Protein AF-A0AAV9JEQ4-F1 (afdb_monomer)

Sequence (83 aa):
MDTAFFRSFCVDNSSLSQPVEVTPSTFDDSTPVVVVELTFLAAGEVLGVSKIKGGNRYATTYLSSMSIVFYPAEQKCRLWLTV

Solvent-accessible surface area (backbone atoms only — not comparable to full-atom values): 4768 Å² total; per-residue (Å²): 92,54,61,69,57,49,38,46,61,64,60,69,31,85,70,48,94,61,87,55,61,47,45,59,84,75,79,56,64,83,36,74,61,38,38,35,61,31,47,50,66,52,44,24,52,69,68,35,52,83,75,50,44,53,68,58,100,86,46,79,44,56,40,62,38,34,41,39,42,34,26,38,75,74,31,42,73,47,80,45,78,40,109

Radius of gyration: 13.58 Å; Cα contacts (8 Å, |Δi|>4): 145; chains: 1; bounding box: 38×24×33 Å

Nearest PDB structures (foldseek):
  1x3z-assembly1_A  TM=3.678E-01  e=3.880E+00  Saccharomyces cerevisiae
  1mju-assembly1_H  TM=2.805E-01  e=4.978E+00  Mus musculus
  5dsc-assembly3_E  TM=3.212E-01  e=5.298E+00  Oryctolagus cuniculus

Mean predicted aligned error: 4.0 Å

Structure (mmCIF, N/CA/C/O backbone):
data_AF-A0AAV9JEQ4-F1
#
_entry.id   AF-A0AAV9JEQ4-F1
#
loop_
_atom_site.group_PDB
_atom_site.id
_atom_site.type_symbol
_atom_site.label_atom_id
_atom_site.label_alt_id
_atom_site.label_comp_id
_atom_site.label_asym_id
_atom_site.label_entity_id
_atom_site.label_seq_id
_atom_site.pdbx_PDB_ins_code
_atom_site.Cartn_x
_atom_site.Cartn_y
_atom_site.Cartn_z
_atom_site.occupancy
_atom_site.B_iso_or_equiv
_atom_site.auth_seq_id
_atom_site.auth_comp_id
_atom_site.auth_asym_id
_atom_site.auth_atom_id
_atom_site.pdbx_PDB_model_num
ATOM 1 N N . MET A 1 1 ? 1.135 -0.043 13.984 1.00 84.19 1 MET A N 1
ATOM 2 C CA . MET A 1 1 ? 0.651 1.015 13.074 1.00 84.19 1 MET A CA 1
ATOM 3 C C . MET A 1 1 ? -0.764 1.318 13.504 1.00 84.19 1 MET A C 1
ATOM 5 O O . MET A 1 1 ? -1.554 0.386 13.539 1.00 84.19 1 MET A O 1
ATOM 9 N N . ASP A 1 2 ? -1.053 2.543 13.927 1.00 92.00 2 ASP A N 1
ATOM 10 C CA . ASP A 1 2 ? -2.424 2.940 14.263 1.00 92.00 2 ASP A CA 1
ATOM 11 C C . ASP A 1 2 ? -3.184 3.408 13.009 1.00 92.00 2 ASP A C 1
ATOM 13 O O . ASP A 1 2 ? -2.598 3.603 11.938 1.00 92.00 2 ASP A O 1
ATOM 17 N N . THR A 1 3 ? -4.503 3.547 13.136 1.00 93.06 3 THR A N 1
ATOM 18 C CA . THR A 1 3 ? -5.400 3.895 12.026 1.00 93.06 3 THR A CA 1
ATOM 19 C C . THR A 1 3 ? -5.149 5.305 11.498 1.00 93.06 3 THR A C 1
ATOM 21 O O . THR A 1 3 ? -5.230 5.529 10.290 1.00 93.06 3 THR A O 1
ATOM 24 N N . ALA A 1 4 ? -4.786 6.251 12.370 1.00 92.88 4 ALA A N 1
ATOM 25 C CA . ALA A 1 4 ? -4.482 7.625 11.979 1.00 92.88 4 ALA A CA 1
ATOM 26 C C . ALA A 1 4 ? -3.226 7.693 11.099 1.00 92.88 4 ALA A C 1
ATOM 28 O O . ALA A 1 4 ? -3.234 8.340 10.051 1.00 92.88 4 ALA A O 1
ATOM 29 N N . PHE A 1 5 ? -2.172 6.976 11.489 1.00 92.75 5 PHE A N 1
ATOM 30 C CA . PHE A 1 5 ? -0.956 6.843 10.704 1.00 92.75 5 PHE A CA 1
ATOM 31 C C . PHE A 1 5 ? -1.216 6.095 9.401 1.00 92.75 5 PHE A C 1
ATOM 33 O O . PHE A 1 5 ? -0.745 6.522 8.355 1.00 92.75 5 PHE A O 1
ATOM 40 N N . PHE A 1 6 ? -1.971 4.992 9.426 1.00 93.69 6 PHE A N 1
ATOM 41 C CA . PHE A 1 6 ? -2.300 4.263 8.199 1.00 93.69 6 PHE A CA 1
ATOM 42 C C . PHE A 1 6 ? -3.013 5.168 7.188 1.00 93.69 6 PHE A C 1
ATOM 44 O O . PHE A 1 6 ? -2.668 5.183 6.006 1.00 93.69 6 PHE A O 1
ATOM 51 N N . ARG A 1 7 ? -3.971 5.968 7.665 1.00 92.56 7 ARG A N 1
ATOM 52 C CA . ARG A 1 7 ? -4.721 6.895 6.826 1.00 92.56 7 ARG A CA 1
ATOM 53 C C . ARG A 1 7 ? -3.826 7.982 6.235 1.00 92.56 7 ARG A C 1
ATOM 55 O O . ARG A 1 7 ? -3.868 8.185 5.027 1.00 92.56 7 ARG A O 1
ATOM 62 N N . SER A 1 8 ? -2.979 8.625 7.039 1.00 92.12 8 SER A N 1
ATOM 63 C CA . SER A 1 8 ? -2.054 9.649 6.535 1.00 92.12 8 SER A CA 1
ATOM 64 C C . SER A 1 8 ? -0.982 9.080 5.602 1.00 92.12 8 SER A C 1
ATOM 66 O O . SER A 1 8 ? -0.536 9.766 4.686 1.00 92.12 8 SER A O 1
ATOM 68 N N . PHE A 1 9 ? -0.587 7.822 5.805 1.00 91.06 9 PHE A N 1
ATOM 69 C CA . PHE A 1 9 ? 0.445 7.156 5.020 1.00 91.06 9 PHE A CA 1
ATOM 70 C C . PHE A 1 9 ? -0.058 6.641 3.662 1.00 91.06 9 PHE A C 1
ATOM 72 O O . PHE A 1 9 ? 0.646 6.789 2.663 1.00 91.06 9 PHE A O 1
ATOM 79 N N . CYS A 1 10 ? -1.257 6.049 3.612 1.00 90.00 10 CYS A N 1
ATOM 80 C CA . CYS A 1 10 ? -1.784 5.379 2.415 1.00 90.00 10 CYS A CA 1
ATOM 81 C C . CYS A 1 10 ? -2.892 6.148 1.683 1.00 90.00 10 CYS A C 1
ATOM 83 O O . CYS A 1 10 ? -3.035 5.970 0.478 1.00 90.00 10 CYS A O 1
ATOM 85 N N . VAL A 1 11 ? -3.711 6.934 2.392 1.00 88.38 11 VAL A N 1
ATOM 86 C CA . VAL A 1 11 ? -4.959 7.505 1.849 1.00 88.38 11 VAL A CA 1
ATOM 87 C C . VAL A 1 11 ? -4.832 9.014 1.664 1.00 88.38 11 VAL A C 1
ATOM 89 O O . VAL A 1 11 ? -4.953 9.516 0.553 1.00 88.38 11 VAL A O 1
ATOM 92 N N . ASP A 1 12 ? -4.508 9.731 2.739 1.00 89.75 12 ASP A N 1
ATOM 93 C CA . ASP A 1 12 ? -4.407 11.194 2.771 1.00 89.75 12 ASP A CA 1
ATOM 94 C C . ASP A 1 12 ? -2.958 11.671 2.519 1.00 89.75 12 ASP A C 1
ATOM 96 O O . ASP A 1 12 ? -2.528 12.719 3.006 1.00 89.75 12 ASP A O 1
ATOM 100 N N . ASN A 1 13 ? -2.173 10.876 1.787 1.00 89.06 13 ASN A N 1
ATOM 101 C CA . ASN A 1 13 ? -0.759 11.144 1.546 1.00 89.06 13 ASN A CA 1
ATOM 102 C C . ASN A 1 13 ? -0.584 12.159 0.409 1.00 89.06 13 ASN A C 1
ATOM 104 O O . ASN A 1 13 ? -0.846 11.864 -0.754 1.00 89.06 13 ASN A O 1
ATOM 108 N N . SER A 1 14 ? -0.072 13.346 0.736 1.00 86.88 14 SER A N 1
ATOM 109 C CA . SER A 1 14 ? 0.153 14.440 -0.219 1.00 86.88 14 SER A CA 1
ATOM 110 C C . SER A 1 14 ? 1.236 14.166 -1.267 1.00 86.88 14 SER A C 1
ATOM 112 O O . SER A 1 14 ? 1.359 14.929 -2.222 1.00 86.88 14 SER A O 1
ATOM 114 N N . SER A 1 15 ? 2.026 13.104 -1.095 1.00 86.38 15 SER A N 1
ATOM 115 C CA . SER A 1 15 ? 3.031 12.680 -2.077 1.00 86.38 15 SER A CA 1
ATOM 116 C C . SER A 1 15 ? 2.432 11.847 -3.212 1.00 86.38 15 SER A C 1
ATOM 118 O O . SER A 1 15 ? 3.108 11.638 -4.217 1.00 86.38 15 SER A O 1
ATOM 120 N N . LEU A 1 16 ? 1.192 11.369 -3.058 1.00 87.81 16 LEU A N 1
ATOM 121 C CA . LEU A 1 16 ? 0.493 10.617 -4.092 1.00 87.81 16 LEU A CA 1
ATOM 122 C C . LEU A 1 16 ? 0.015 11.558 -5.198 1.00 87.81 16 LEU A C 1
ATOM 124 O O . LEU A 1 16 ? -0.685 12.538 -4.942 1.00 87.81 16 LEU A O 1
ATOM 128 N N . SER A 1 17 ? 0.344 11.233 -6.445 1.00 88.81 17 SER A N 1
ATOM 129 C CA . SER A 1 17 ? -0.150 11.986 -7.603 1.00 88.81 17 SER A CA 1
ATOM 130 C C . SER A 1 17 ? -1.600 11.645 -7.960 1.00 88.81 17 SER A C 1
ATOM 132 O O . SER A 1 17 ? -2.274 12.427 -8.635 1.00 88.81 17 SER A O 1
ATOM 134 N N . GLN A 1 18 ? -2.088 10.488 -7.505 1.00 88.25 18 GLN A N 1
ATOM 135 C CA . GLN A 1 18 ? -3.452 10.010 -7.711 1.00 88.25 18 GLN A CA 1
ATOM 136 C C . GLN A 1 18 ? -4.016 9.403 -6.422 1.00 88.25 18 GLN A C 1
ATOM 138 O O . GLN A 1 18 ? -3.269 8.778 -5.667 1.00 88.25 18 GLN A O 1
ATOM 143 N N . PRO A 1 19 ? -5.328 9.549 -6.168 1.00 86.94 19 PRO A N 1
ATOM 144 C CA . PRO A 1 19 ? -5.965 8.887 -5.040 1.00 86.94 19 PRO A CA 1
ATOM 145 C C . PRO A 1 19 ? -5.869 7.368 -5.198 1.00 86.94 19 PRO A C 1
ATOM 147 O O . PRO A 1 19 ? -6.027 6.833 -6.297 1.00 86.94 19 PRO A O 1
ATOM 150 N N . VAL A 1 20 ? -5.630 6.680 -4.086 1.00 90.19 20 VAL A N 1
ATOM 151 C CA . VAL A 1 20 ? -5.537 5.221 -4.048 1.00 90.19 20 VAL A CA 1
ATOM 152 C C . VAL A 1 20 ? -6.861 4.639 -3.571 1.00 90.19 20 VAL A C 1
ATOM 154 O O . VAL A 1 20 ? -7.515 5.187 -2.681 1.00 90.19 20 VAL A O 1
ATOM 157 N N . GLU A 1 21 ? -7.262 3.519 -4.162 1.00 89.19 21 GLU A N 1
ATOM 158 C CA . GLU A 1 21 ? -8.467 2.808 -3.759 1.00 89.19 21 GLU A CA 1
ATOM 159 C C . GLU A 1 21 ? -8.235 2.063 -2.436 1.00 89.19 21 GLU A C 1
ATOM 161 O O . GLU A 1 21 ? -7.347 1.214 -2.319 1.00 89.19 21 GLU A O 1
ATOM 166 N N . VAL A 1 22 ? -9.045 2.397 -1.428 1.00 94.25 22 VAL A N 1
ATOM 167 C CA . VAL A 1 22 ? -9.057 1.731 -0.122 1.00 94.25 22 VAL A CA 1
ATOM 168 C C . VAL A 1 22 ? -10.381 1.005 0.074 1.00 94.25 22 VAL A C 1
ATOM 170 O O . VAL A 1 22 ? -11.453 1.551 -0.188 1.00 94.25 22 VAL A O 1
ATOM 173 N N . THR A 1 23 ? -10.304 -0.239 0.536 1.00 95.81 23 THR A N 1
ATOM 174 C CA . THR A 1 23 ? -11.462 -1.094 0.797 1.00 95.81 23 THR A CA 1
ATOM 175 C C . THR A 1 23 ? -11.434 -1.575 2.250 1.00 95.81 23 THR A C 1
ATOM 177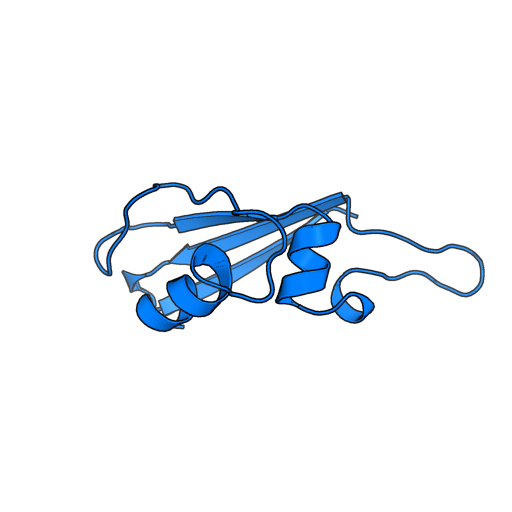 O O . THR A 1 23 ? -10.493 -2.270 2.631 1.00 95.81 23 THR A O 1
ATOM 180 N N . PRO A 1 24 ? -12.455 -1.270 3.070 1.00 94.88 24 PRO A N 1
ATOM 181 C CA . PRO A 1 24 ? -13.609 -0.419 2.762 1.00 94.88 24 PRO A CA 1
ATOM 182 C C . PRO A 1 24 ? -13.229 1.072 2.666 1.00 94.88 24 PRO A C 1
ATOM 184 O O . PRO A 1 24 ? -12.230 1.504 3.236 1.00 94.88 24 PRO A O 1
ATOM 187 N N . SER A 1 25 ? -14.053 1.867 1.974 1.00 91.44 25 SER A N 1
ATOM 188 C CA . SER A 1 25 ? -13.821 3.309 1.761 1.00 91.44 25 SER A CA 1
ATOM 189 C C . SER A 1 25 ? -13.868 4.137 3.049 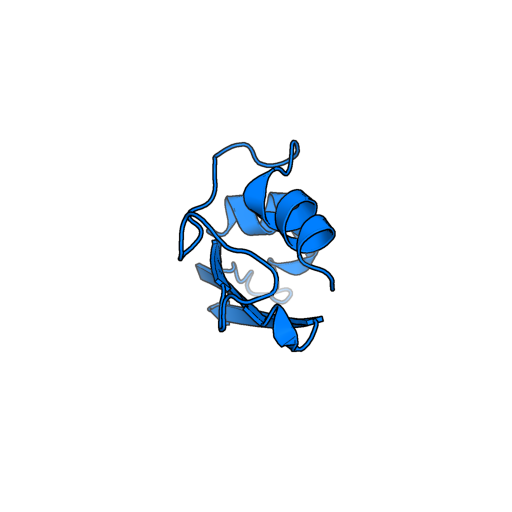1.00 91.44 25 SER A C 1
ATOM 191 O O . SER A 1 25 ? -13.221 5.177 3.159 1.00 91.44 25 SER A O 1
ATOM 193 N N . THR A 1 26 ? -14.622 3.666 4.039 1.00 91.31 26 THR A N 1
ATOM 194 C CA . THR A 1 26 ? -14.669 4.212 5.395 1.00 91.31 26 THR A CA 1
ATOM 195 C C . THR A 1 26 ? -14.299 3.116 6.377 1.00 91.31 26 THR A C 1
ATOM 197 O O . THR A 1 26 ? -14.902 2.042 6.347 1.00 91.31 26 THR A O 1
ATOM 200 N N . PHE A 1 27 ? -13.341 3.395 7.252 1.00 94.19 27 PHE A N 1
ATOM 201 C CA . PHE A 1 27 ? -12.866 2.465 8.267 1.00 94.19 27 PHE A CA 1
ATOM 202 C C . PHE A 1 27 ? -12.481 3.204 9.549 1.00 94.19 27 PHE A C 1
ATOM 204 O O . PHE A 1 27 ? -12.198 4.404 9.543 1.00 94.19 27 PHE A O 1
ATOM 211 N N . ASP A 1 28 ? -12.465 2.457 10.641 1.00 93.19 28 ASP A N 1
ATOM 212 C CA . ASP A 1 28 ? -12.106 2.884 11.988 1.00 93.19 28 ASP A CA 1
ATOM 213 C C . ASP A 1 28 ? -11.335 1.767 12.717 1.00 93.19 28 ASP A C 1
ATOM 215 O O . ASP A 1 28 ? -11.033 0.719 12.140 1.00 93.19 28 ASP A O 1
ATOM 219 N N . ASP A 1 29 ? -11.035 1.970 14.002 1.00 92.75 29 ASP A N 1
ATOM 220 C CA . ASP A 1 29 ? -10.317 0.990 14.828 1.00 92.75 29 ASP A CA 1
ATOM 221 C C . ASP A 1 29 ? -11.092 -0.325 15.049 1.00 92.75 29 ASP A C 1
ATOM 223 O O . ASP A 1 29 ? -10.504 -1.328 15.454 1.00 92.75 29 ASP A O 1
ATOM 227 N N . SER A 1 30 ? -12.403 -0.340 14.779 1.00 93.88 30 SER A N 1
ATOM 228 C CA . SER A 1 30 ? -13.258 -1.529 14.886 1.00 93.88 30 SER A CA 1
ATOM 229 C C . SER A 1 30 ? -13.341 -2.329 13.585 1.00 93.88 30 SER A C 1
ATOM 231 O O . SER A 1 30 ? -13.816 -3.468 13.576 1.00 93.88 30 SER A O 1
ATOM 233 N N . THR A 1 31 ? -12.860 -1.755 12.480 1.00 96.00 31 THR A N 1
ATOM 234 C CA . THR A 1 31 ? -12.878 -2.398 11.170 1.00 96.00 31 THR A CA 1
ATOM 235 C C . THR A 1 31 ? -11.935 -3.607 11.184 1.00 96.00 31 THR A C 1
ATOM 237 O O . THR A 1 31 ? -10.779 -3.475 11.586 1.00 96.00 31 THR A O 1
ATOM 240 N N . PRO A 1 32 ? -12.383 -4.801 10.753 1.00 94.62 32 PRO A N 1
ATOM 241 C CA . PRO A 1 32 ? -11.582 -6.015 10.902 1.00 94.62 32 PRO A CA 1
ATOM 242 C C . PRO A 1 32 ? -10.340 -6.011 10.006 1.00 94.62 32 PRO A C 1
ATOM 244 O O . PRO A 1 32 ? -9.262 -6.419 10.436 1.00 94.62 32 PRO A O 1
ATOM 247 N N . VAL A 1 33 ? -10.496 -5.559 8.759 1.00 96.50 33 VAL A N 1
ATOM 248 C CA . VAL A 1 33 ? -9.435 -5.509 7.751 1.00 96.50 33 VAL A CA 1
ATOM 249 C C . VAL A 1 33 ? -9.667 -4.315 6.834 1.00 96.50 33 VAL A C 1
ATOM 251 O O . VAL A 1 33 ? -10.797 -4.055 6.423 1.00 96.50 33 VAL A O 1
ATOM 254 N N . VAL A 1 34 ? -8.582 -3.630 6.489 1.00 96.69 34 VAL A N 1
ATOM 255 C CA . VAL A 1 34 ? -8.532 -2.569 5.485 1.00 96.69 34 VAL A CA 1
ATOM 256 C C . VAL A 1 34 ? -7.469 -2.932 4.459 1.00 96.69 34 VAL A C 1
ATOM 258 O O . VAL A 1 34 ? -6.351 -3.296 4.821 1.00 96.69 34 VAL A O 1
ATOM 261 N N . VAL A 1 35 ? -7.811 -2.852 3.180 1.00 96.00 35 VAL A N 1
ATOM 262 C CA . VAL A 1 35 ? -6.923 -3.189 2.067 1.00 96.00 35 VAL A CA 1
ATOM 263 C C . VAL A 1 35 ? -6.734 -1.972 1.178 1.00 96.00 35 VAL A C 1
ATOM 265 O O . VAL A 1 35 ? -7.695 -1.277 0.857 1.00 96.00 35 VAL A O 1
ATOM 268 N N . VAL A 1 36 ? -5.490 -1.728 0.782 1.00 95.31 36 VAL A N 1
ATOM 269 C CA . VAL A 1 36 ? -5.109 -0.702 -0.189 1.00 95.31 36 VAL A CA 1
ATOM 270 C C . VAL A 1 36 ? -4.339 -1.382 -1.310 1.00 95.31 36 VAL A C 1
ATOM 272 O O . VAL A 1 36 ? -3.354 -2.072 -1.047 1.00 95.31 36 VAL A O 1
ATOM 275 N N . GLU A 1 37 ? -4.773 -1.166 -2.546 1.00 93.19 37 GLU A N 1
ATOM 276 C CA . GLU A 1 37 ? -4.107 -1.687 -3.740 1.00 93.19 37 GLU A CA 1
ATOM 277 C C . GLU A 1 37 ? -3.319 -0.566 -4.422 1.00 93.19 37 GLU A C 1
ATOM 279 O O . GLU A 1 37 ? -3.865 0.469 -4.798 1.00 93.19 37 GLU A O 1
ATOM 284 N N . LEU A 1 38 ? -2.015 -0.770 -4.588 1.00 92.12 38 LEU A N 1
ATOM 285 C CA . LEU A 1 38 ? -1.092 0.194 -5.170 1.00 92.12 38 LEU A CA 1
ATOM 286 C C . LEU A 1 38 ? -0.561 -0.313 -6.511 1.00 92.12 38 LEU A C 1
ATOM 288 O O . LEU A 1 38 ? -0.054 -1.433 -6.637 1.00 92.12 38 LEU A O 1
ATOM 292 N N . THR A 1 39 ? -0.610 0.567 -7.509 1.00 90.50 39 THR A N 1
ATOM 293 C CA . THR A 1 39 ? 0.129 0.400 -8.766 1.00 90.50 39 THR A CA 1
ATOM 294 C C . THR A 1 39 ? 1.624 0.631 -8.536 1.00 90.50 39 THR A C 1
ATOM 296 O O . THR A 1 39 ? 2.021 1.197 -7.517 1.00 90.50 39 THR A O 1
ATOM 299 N N . PHE A 1 40 ? 2.470 0.26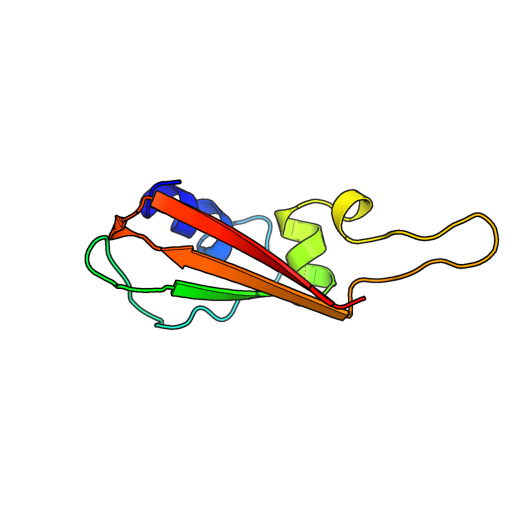2 -9.506 1.00 89.12 40 PHE A N 1
ATOM 300 C CA . PHE A 1 40 ? 3.905 0.582 -9.475 1.00 89.12 40 PHE A CA 1
ATOM 301 C C . PHE A 1 40 ? 4.175 2.055 -9.133 1.00 89.12 40 PHE A C 1
ATOM 303 O O . PHE A 1 40 ? 5.023 2.356 -8.297 1.00 89.12 40 PHE A O 1
ATOM 310 N N . LEU A 1 41 ? 3.447 2.975 -9.769 1.00 90.19 41 LEU A N 1
ATOM 311 C CA . LEU A 1 41 ? 3.670 4.406 -9.598 1.00 90.19 41 LEU A CA 1
ATOM 312 C C . LEU A 1 41 ? 3.319 4.855 -8.174 1.00 90.19 41 LEU A C 1
ATOM 314 O O . LEU A 1 41 ? 4.183 5.391 -7.485 1.00 90.19 41 LEU A O 1
ATOM 318 N N . ALA A 1 42 ? 2.113 4.532 -7.699 1.00 90.75 42 ALA A N 1
ATOM 319 C CA . ALA A 1 42 ? 1.669 4.890 -6.351 1.00 90.75 42 ALA A CA 1
ATOM 320 C C . ALA A 1 42 ? 2.542 4.233 -5.264 1.00 90.75 42 ALA A C 1
ATOM 322 O O . ALA A 1 42 ? 2.940 4.874 -4.295 1.00 90.75 42 ALA A O 1
ATOM 323 N N . ALA A 1 43 ? 2.930 2.969 -5.449 1.00 90.25 43 ALA A N 1
ATOM 324 C CA . ALA A 1 43 ? 3.840 2.278 -4.539 1.00 90.25 43 ALA A CA 1
ATOM 325 C C . ALA A 1 43 ? 5.228 2.944 -4.481 1.00 90.25 43 ALA A C 1
ATOM 327 O O . ALA A 1 43 ? 5.855 2.997 -3.420 1.00 90.25 43 ALA A O 1
ATOM 328 N N . GLY A 1 44 ? 5.705 3.476 -5.609 1.00 89.94 44 GLY A N 1
ATOM 329 C CA . GLY A 1 44 ? 6.963 4.211 -5.699 1.00 89.94 44 GLY A CA 1
ATOM 330 C C . GLY A 1 44 ? 6.902 5.579 -5.027 1.00 89.94 44 GLY A C 1
ATOM 331 O O . GLY A 1 44 ? 7.900 5.999 -4.446 1.00 89.94 44 GLY A O 1
ATOM 332 N N . GLU A 1 45 ? 5.747 6.239 -5.067 1.00 90.81 45 GLU A N 1
ATOM 333 C CA . GLU A 1 45 ? 5.486 7.506 -4.374 1.00 90.81 45 GLU A CA 1
ATOM 334 C C . GLU A 1 45 ? 5.401 7.316 -2.852 1.00 90.81 45 GLU A C 1
ATOM 336 O O . GLU A 1 45 ? 5.951 8.119 -2.102 1.00 90.81 45 GLU A O 1
ATOM 341 N N . VAL A 1 46 ? 4.790 6.219 -2.387 1.00 88.44 46 VAL A N 1
ATOM 342 C CA . VAL A 1 46 ? 4.624 5.923 -0.951 1.00 88.44 46 VAL A CA 1
ATOM 343 C C . VAL A 1 46 ? 5.909 5.392 -0.307 1.00 88.44 46 VAL A C 1
ATOM 345 O O . VAL A 1 46 ? 6.285 5.832 0.778 1.00 88.44 46 VAL A O 1
ATOM 348 N N . LEU A 1 47 ? 6.588 4.428 -0.940 1.00 86.88 47 LEU A N 1
ATOM 349 C CA . LEU A 1 47 ? 7.734 3.716 -0.341 1.00 86.88 47 LEU A CA 1
ATOM 350 C C . LEU A 1 47 ? 9.096 4.115 -0.920 1.00 86.88 47 LEU A C 1
ATOM 352 O O . LEU A 1 47 ? 10.135 3.741 -0.369 1.00 86.88 47 LEU A O 1
ATOM 356 N N . GLY A 1 48 ? 9.107 4.849 -2.030 1.00 85.94 48 GLY A N 1
ATOM 357 C CA . GLY A 1 48 ? 10.300 5.128 -2.818 1.00 85.94 48 GLY A CA 1
ATOM 358 C C . GLY A 1 48 ? 10.577 4.045 -3.866 1.00 85.94 48 GLY A C 1
ATOM 359 O O . GLY A 1 48 ? 10.580 2.845 -3.585 1.00 85.94 48 GLY A O 1
ATOM 360 N N . VAL A 1 49 ? 10.910 4.472 -5.089 1.00 81.00 49 VAL A N 1
ATOM 361 C CA . VAL A 1 49 ? 11.144 3.580 -6.245 1.00 81.00 49 VAL A CA 1
ATOM 362 C C . VAL A 1 49 ? 12.227 2.525 -5.981 1.00 81.00 49 VAL A C 1
ATOM 364 O O . VAL A 1 49 ? 12.122 1.400 -6.461 1.00 81.00 49 VAL A O 1
ATOM 367 N N . SER A 1 50 ? 13.246 2.834 -5.174 1.00 81.75 50 SER A N 1
ATOM 368 C CA . SER A 1 50 ? 14.310 1.878 -4.822 1.00 81.75 50 SER A CA 1
ATOM 369 C C . SER A 1 50 ? 13.836 0.701 -3.959 1.00 81.75 50 SER A C 1
ATOM 371 O O . SER A 1 50 ? 14.582 -0.261 -3.793 1.00 81.75 50 SER A O 1
ATOM 373 N N . LYS A 1 51 ? 12.619 0.766 -3.401 1.00 79.88 51 LYS A N 1
ATOM 374 C CA . LYS A 1 51 ? 12.005 -0.298 -2.592 1.00 79.88 51 LYS A CA 1
ATOM 375 C C . LYS A 1 51 ? 11.045 -1.186 -3.380 1.00 79.88 51 LYS A C 1
ATOM 377 O O . LYS A 1 51 ? 10.721 -2.271 -2.915 1.00 79.88 51 LYS A O 1
ATOM 382 N N . ILE A 1 52 ? 10.630 -0.741 -4.564 1.00 80.75 52 ILE A N 1
ATOM 383 C CA . ILE A 1 52 ? 9.648 -1.427 -5.421 1.00 80.75 52 ILE A CA 1
ATOM 384 C C . ILE A 1 52 ? 10.207 -1.797 -6.803 1.00 80.75 52 ILE A C 1
ATOM 386 O O . ILE A 1 52 ? 9.505 -2.326 -7.663 1.00 80.75 52 ILE A O 1
ATOM 390 N N . LYS A 1 53 ? 11.484 -1.491 -7.031 1.00 82.06 53 LYS A N 1
ATOM 391 C CA . LYS A 1 53 ? 12.241 -1.847 -8.225 1.00 82.06 53 LYS A CA 1
ATOM 392 C C . LYS A 1 53 ? 13.420 -2.711 -7.802 1.00 82.06 53 LYS A C 1
ATOM 394 O O . LYS A 1 53 ? 14.175 -2.335 -6.908 1.00 82.06 53 LYS A O 1
ATOM 399 N N . GLY A 1 54 ? 13.582 -3.846 -8.467 1.00 82.19 54 GLY A N 1
ATOM 400 C CA . GLY A 1 54 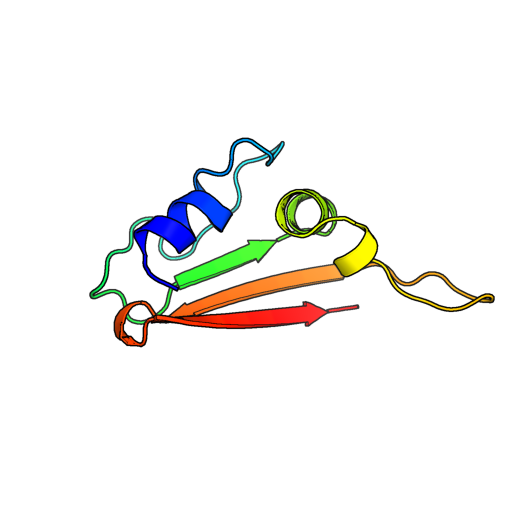? 14.659 -4.795 -8.211 1.00 82.19 54 GLY A CA 1
ATOM 401 C C . GLY A 1 54 ? 15.331 -5.256 -9.498 1.00 82.19 54 GLY A C 1
ATOM 402 O O . GLY A 1 54 ? 15.182 -4.648 -10.561 1.00 82.19 54 GLY A O 1
ATOM 403 N N . GLY A 1 55 ? 16.084 -6.347 -9.395 1.00 81.81 55 GLY A N 1
ATOM 404 C CA . GLY A 1 55 ? 16.770 -6.966 -10.523 1.00 81.81 55 GLY A CA 1
ATOM 405 C C . GLY A 1 55 ? 18.268 -7.126 -10.289 1.00 81.81 55 GLY A C 1
ATOM 406 O O . GLY A 1 55 ? 18.775 -6.971 -9.180 1.00 81.81 55 GLY A O 1
ATOM 407 N N . ASN A 1 56 ? 18.983 -7.467 -11.351 1.00 83.88 56 ASN A N 1
ATOM 408 C CA . ASN A 1 56 ? 20.428 -7.659 -11.353 1.00 83.88 56 ASN A CA 1
ATOM 409 C C . ASN A 1 56 ? 21.050 -6.951 -12.568 1.00 83.88 56 ASN A C 1
ATOM 411 O O . ASN A 1 56 ? 20.365 -6.250 -13.311 1.00 83.88 56 ASN A O 1
ATOM 415 N N . ARG A 1 57 ? 22.356 -7.143 -12.808 1.00 88.12 57 ARG A N 1
ATOM 416 C CA . ARG A 1 57 ? 23.040 -6.495 -13.946 1.00 88.12 57 ARG A CA 1
ATOM 417 C C . ARG A 1 57 ? 22.477 -6.868 -15.326 1.00 88.12 57 ARG A C 1
ATOM 419 O O . ARG A 1 57 ? 22.838 -6.228 -16.304 1.00 88.12 57 ARG A O 1
ATOM 426 N N . TYR A 1 58 ? 21.682 -7.932 -15.410 1.00 88.81 58 TYR A N 1
ATOM 427 C CA . TYR A 1 58 ? 21.165 -8.498 -16.653 1.00 88.81 58 TYR A CA 1
ATOM 428 C C . TYR A 1 58 ? 19.691 -8.174 -16.896 1.00 88.81 58 TYR A C 1
ATOM 430 O O . TYR A 1 58 ? 19.266 -8.151 -18.046 1.00 88.81 58 TYR A O 1
ATOM 438 N N . ALA A 1 59 ? 18.910 -7.938 -15.840 1.00 84.75 59 ALA A N 1
ATOM 439 C CA . ALA A 1 59 ? 17.485 -7.664 -15.950 1.00 84.75 59 ALA A CA 1
ATOM 440 C C . ALA A 1 59 ? 17.010 -6.756 -14.817 1.00 84.75 59 ALA A C 1
ATOM 442 O O . ALA A 1 59 ? 17.395 -6.929 -13.662 1.00 84.75 59 ALA A O 1
ATOM 443 N N . THR A 1 60 ? 16.139 -5.810 -15.160 1.00 85.94 60 THR A N 1
ATOM 444 C CA . THR A 1 60 ? 15.402 -4.997 -14.191 1.00 85.94 60 THR A CA 1
ATOM 445 C C . THR A 1 60 ? 14.018 -5.596 -14.006 1.00 85.94 60 THR A C 1
ATOM 447 O O . THR A 1 60 ? 13.347 -5.870 -15.000 1.00 85.94 60 THR A O 1
ATOM 450 N N . THR A 1 61 ? 13.583 -5.747 -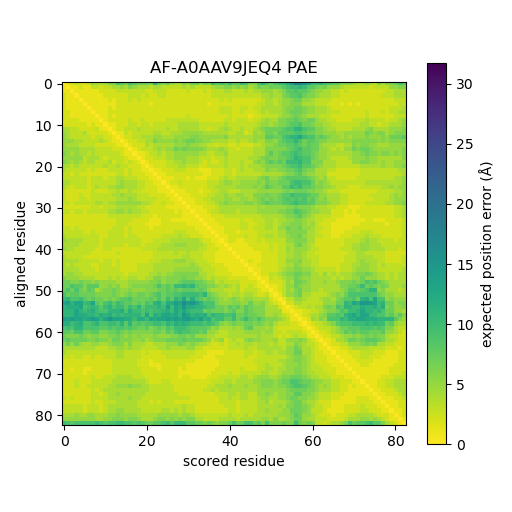12.759 1.00 85.00 61 THR A N 1
ATOM 451 C CA . THR A 1 61 ? 12.234 -6.218 -12.442 1.00 85.00 61 THR A CA 1
ATOM 452 C C . THR A 1 61 ? 11.445 -5.110 -11.766 1.00 85.00 61 THR A C 1
ATOM 454 O O . THR A 1 61 ? 11.949 -4.418 -10.874 1.00 85.00 61 THR A O 1
ATOM 457 N N . TYR A 1 62 ? 10.215 -4.927 -12.226 1.00 84.25 62 TYR A N 1
ATOM 458 C CA . TYR A 1 62 ? 9.310 -3.887 -11.763 1.00 84.25 62 TYR A CA 1
ATOM 459 C C . TYR A 1 62 ? 8.168 -4.544 -11.003 1.00 84.25 62 TYR A C 1
ATOM 461 O O . TYR A 1 62 ? 7.679 -5.587 -11.419 1.00 84.25 62 TYR A O 1
ATOM 469 N N . LEU A 1 63 ? 7.747 -3.927 -9.902 1.00 86.38 63 LEU A N 1
ATOM 470 C CA . LEU A 1 63 ? 6.519 -4.310 -9.220 1.00 86.38 63 LEU A CA 1
ATOM 471 C C . LEU A 1 63 ? 5.339 -4.261 -10.206 1.00 86.38 63 LEU A C 1
ATOM 473 O O . LEU A 1 63 ? 5.128 -3.241 -10.861 1.00 86.38 63 LEU A O 1
ATOM 477 N N . SER A 1 64 ? 4.569 -5.344 -10.275 1.00 87.69 64 SER A N 1
ATOM 478 C CA . SER A 1 64 ? 3.306 -5.399 -11.010 1.00 87.69 64 SER A CA 1
ATOM 479 C C . SER A 1 64 ? 2.184 -4.777 -10.174 1.00 87.69 64 SER A C 1
ATOM 481 O O . SER A 1 64 ? 1.540 -3.819 -10.604 1.00 87.69 64 SER A O 1
ATOM 483 N N . SER A 1 65 ? 1.991 -5.265 -8.945 1.00 88.56 65 SER A N 1
ATOM 484 C CA . SER A 1 65 ? 1.038 -4.711 -7.976 1.00 88.56 65 SER A CA 1
ATOM 485 C C . SER A 1 65 ? 1.510 -4.896 -6.534 1.00 88.56 65 SER A C 1
ATOM 487 O O . SER A 1 65 ? 2.300 -5.796 -6.230 1.00 88.56 65 SER A O 1
ATOM 489 N N . MET A 1 66 ? 1.009 -4.049 -5.635 1.00 92.62 66 MET A N 1
ATOM 490 C CA . MET A 1 66 ? 1.222 -4.165 -4.195 1.00 92.62 66 MET A CA 1
ATOM 491 C C . MET A 1 66 ? -0.094 -4.042 -3.441 1.00 92.62 66 MET A C 1
ATOM 493 O O . MET A 1 66 ? -0.824 -3.080 -3.641 1.00 92.62 66 MET A O 1
ATOM 497 N N . SER A 1 67 ? -0.323 -4.950 -2.499 1.00 94.44 67 SER A N 1
ATOM 498 C CA . SER A 1 67 ? -1.487 -4.918 -1.615 1.00 94.44 67 SER A CA 1
ATOM 499 C C . SER A 1 67 ? -1.025 -4.681 -0.181 1.00 94.44 67 SER A C 1
ATOM 501 O O . SER A 1 67 ? -0.237 -5.458 0.370 1.00 94.44 67 SER A O 1
ATOM 503 N N . ILE A 1 68 ? -1.510 -3.609 0.438 1.00 94.69 68 ILE A N 1
ATOM 504 C CA . ILE A 1 68 ? -1.280 -3.305 1.849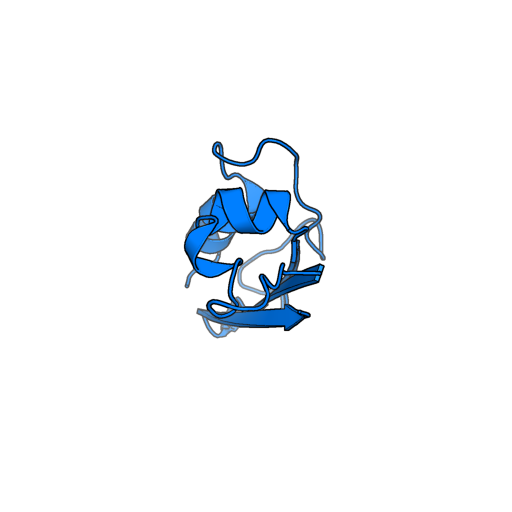 1.00 94.69 68 ILE A CA 1
ATOM 505 C C . ILE A 1 68 ? -2.516 -3.735 2.631 1.00 94.69 68 ILE A C 1
ATOM 507 O O . ILE A 1 68 ? -3.598 -3.189 2.443 1.00 94.69 68 ILE A O 1
ATOM 511 N N . VAL A 1 69 ? -2.346 -4.707 3.524 1.00 96.06 69 VAL A N 1
ATOM 512 C CA . VAL A 1 69 ? -3.410 -5.251 4.370 1.00 9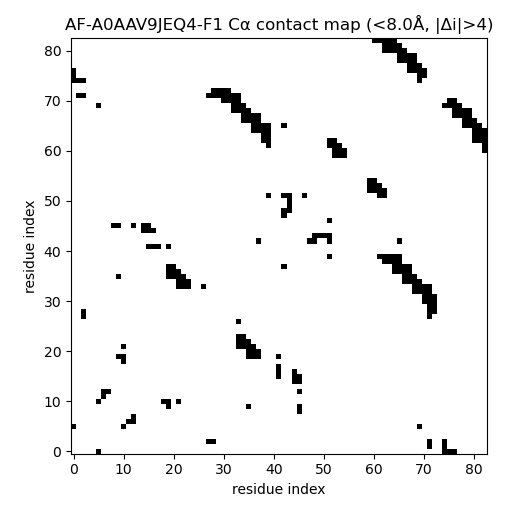6.06 69 VAL A CA 1
ATOM 513 C C . VAL A 1 69 ? -3.187 -4.793 5.803 1.00 96.06 69 VAL A C 1
ATOM 515 O O . VAL A 1 69 ? -2.239 -5.220 6.469 1.00 96.06 69 VAL A O 1
ATOM 518 N N . PHE A 1 70 ? -4.073 -3.932 6.277 1.00 97.12 70 PHE A N 1
ATOM 519 C CA . PHE A 1 70 ? -4.078 -3.385 7.621 1.00 97.12 70 PHE A CA 1
ATOM 520 C C . PHE A 1 70 ? -5.161 -4.049 8.474 1.00 97.12 70 PHE A C 1
ATOM 522 O O . PHE A 1 70 ? -6.296 -4.220 8.040 1.00 97.12 70 PHE A O 1
ATOM 529 N N . TYR A 1 71 ? -4.789 -4.422 9.695 1.00 96.62 71 TYR A N 1
ATOM 530 C CA . TYR A 1 71 ? -5.654 -4.995 10.722 1.00 96.62 71 TYR A CA 1
ATOM 531 C C . TYR A 1 71 ? -5.733 -3.990 11.883 1.00 96.62 71 TYR A C 1
ATOM 533 O O . TYR A 1 71 ? -4.876 -4.051 12.776 1.00 96.62 71 TYR A O 1
ATOM 541 N N . PRO A 1 72 ? -6.704 -3.051 11.872 1.00 95.31 72 PRO A N 1
ATOM 542 C CA . PRO A 1 72 ? -6.811 -1.968 12.854 1.00 95.31 72 PRO A CA 1
ATOM 543 C C . PRO A 1 72 ? -6.798 -2.448 14.306 1.00 95.31 72 PRO A C 1
ATOM 545 O O . PRO A 1 72 ? -5.964 -1.999 15.093 1.00 95.31 72 PRO A O 1
ATOM 548 N N . ALA A 1 73 ? -7.628 -3.445 14.627 1.00 93.62 73 ALA A N 1
ATOM 549 C CA . ALA A 1 73 ? -7.743 -4.003 15.975 1.00 93.62 73 ALA A CA 1
ATOM 550 C C . ALA A 1 73 ? -6.422 -4.587 16.511 1.00 93.62 73 ALA A C 1
ATOM 552 O O . ALA A 1 73 ? -6.166 -4.571 17.713 1.00 93.62 73 ALA A O 1
ATOM 553 N N . GLU A 1 74 ? -5.564 -5.094 15.623 1.00 94.56 74 GLU A N 1
ATOM 554 C CA . GLU A 1 74 ? -4.256 -5.647 15.987 1.00 94.56 74 GLU A CA 1
ATOM 555 C C . GLU A 1 74 ? -3.116 -4.633 15.845 1.00 94.56 74 GLU A C 1
ATOM 557 O O . GLU A 1 74 ? -1.980 -4.937 16.211 1.00 94.56 74 GLU A O 1
ATOM 562 N N . GLN A 1 75 ? -3.387 -3.459 15.268 1.00 93.50 75 GLN A N 1
ATOM 563 C CA . GLN A 1 75 ? -2.393 -2.463 14.865 1.00 93.50 75 GLN A CA 1
ATOM 564 C C . GLN A 1 75 ? -1.276 -3.038 13.977 1.00 93.50 75 GLN A C 1
ATOM 566 O O . GLN A 1 75 ? -0.123 -2.579 13.998 1.00 93.50 75 GLN A O 1
ATOM 571 N N . LYS A 1 76 ? -1.609 -4.057 13.178 1.00 94.50 76 LYS A N 1
ATOM 572 C CA . LYS A 1 76 ? -0.674 -4.771 12.301 1.00 94.50 76 LYS A CA 1
ATOM 573 C C . LYS A 1 76 ? -0.930 -4.434 10.847 1.00 94.50 76 LYS A C 1
ATOM 575 O O . LYS A 1 76 ? -2.068 -4.344 10.408 1.00 94.50 76 LYS A O 1
ATOM 580 N N . CYS A 1 77 ? 0.150 -4.324 10.087 1.00 94.19 77 CYS A N 1
ATOM 581 C CA . CYS A 1 77 ? 0.109 -4.097 8.652 1.00 94.19 77 CYS A CA 1
ATOM 582 C C . CYS A 1 77 ? 1.004 -5.121 7.951 1.00 94.19 77 CYS A C 1
ATOM 584 O O . CYS A 1 77 ? 2.081 -5.454 8.452 1.00 94.19 77 CYS A O 1
ATOM 586 N N . ARG A 1 78 ? 0.542 -5.649 6.819 1.00 94.81 78 ARG A N 1
ATOM 587 C CA . ARG A 1 78 ? 1.278 -6.585 5.967 1.00 94.81 78 ARG A CA 1
ATOM 588 C C . ARG A 1 78 ? 1.283 -6.063 4.543 1.00 94.81 78 ARG A C 1
ATOM 590 O O . ARG A 1 78 ? 0.270 -5.564 4.071 1.00 94.81 78 ARG A O 1
ATOM 597 N N . LEU A 1 79 ? 2.414 -6.219 3.868 1.00 91.81 79 LEU A N 1
ATOM 598 C CA . LEU A 1 79 ? 2.568 -5.842 2.472 1.00 91.81 79 LEU A CA 1
ATOM 599 C C . LEU A 1 79 ? 2.781 -7.100 1.638 1.00 91.81 79 LEU A C 1
ATOM 601 O O . LEU A 1 79 ? 3.608 -7.945 1.984 1.00 91.81 79 LEU A O 1
ATOM 605 N N . TRP A 1 80 ? 2.044 -7.192 0.540 1.00 91.38 80 TRP A N 1
ATOM 606 C CA . TRP A 1 80 ? 2.170 -8.238 -0.464 1.00 91.38 80 TRP A CA 1
ATOM 607 C C . TRP A 1 80 ? 2.584 -7.604 -1.780 1.00 91.38 80 TRP A C 1
ATOM 609 O O . TRP A 1 80 ? 2.076 -6.549 -2.147 1.00 91.38 80 TRP A O 1
ATOM 619 N N . LEU A 1 81 ? 3.534 -8.233 -2.465 1.00 89.00 81 LEU A N 1
ATOM 620 C CA . LEU A 1 81 ? 4.134 -7.718 -3.691 1.00 89.00 81 LEU A CA 1
ATOM 621 C C . LEU A 1 81 ? 4.032 -8.787 -4.769 1.00 89.00 81 LEU A C 1
ATOM 623 O O . LEU A 1 81 ? 4.361 -9.947 -4.516 1.00 89.00 81 LEU A O 1
ATOM 627 N N . THR A 1 82 ? 3.627 -8.383 -5.966 1.00 86.50 82 THR A N 1
ATOM 628 C CA . THR A 1 82 ? 3.740 -9.199 -7.176 1.00 8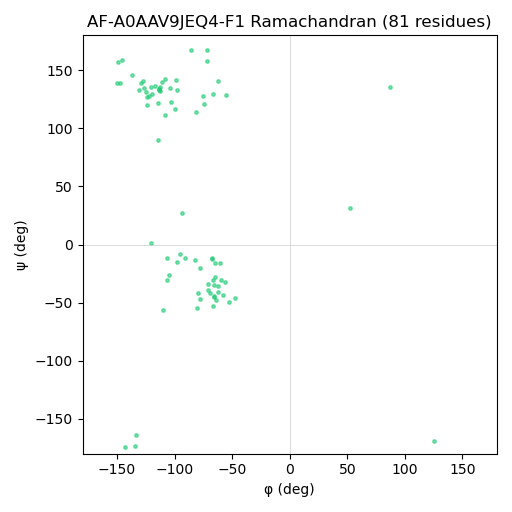6.50 82 THR A CA 1
ATOM 629 C C . THR A 1 82 ? 4.746 -8.548 -8.118 1.00 86.50 82 THR A C 1
ATOM 631 O O . THR A 1 82 ? 4.773 -7.324 -8.267 1.00 86.50 82 THR A O 1
ATOM 634 N N . VAL A 1 83 ? 5.628 -9.358 -8.699 1.00 81.69 83 VAL A N 1
ATOM 635 C CA . VAL A 1 83 ? 6.808 -8.925 -9.459 1.00 81.69 83 VAL A CA 1
ATOM 636 C C . VAL A 1 83 ? 6.863 -9.680 -10.777 1.00 81.69 83 VAL A C 1
ATOM 638 O O . VAL A 1 83 ? 6.576 -10.897 -10.742 1.00 81.69 83 VAL A O 1
#

Foldseek 3Di:
DAPVCVCCLQAVPPLAPDGWDKPPPDDHLPDQKIKTKDAQRRCCSRPNNVVQWDDDPVDIDGWGIKMWMAGSPVRDIDIDTDD

pLDDT: mean 90.19, std 4.41, range [79.88, 97.12]

Secondary structure (DSSP, 8-state):
--HHHHHHHHTS-TT-SSPPPEE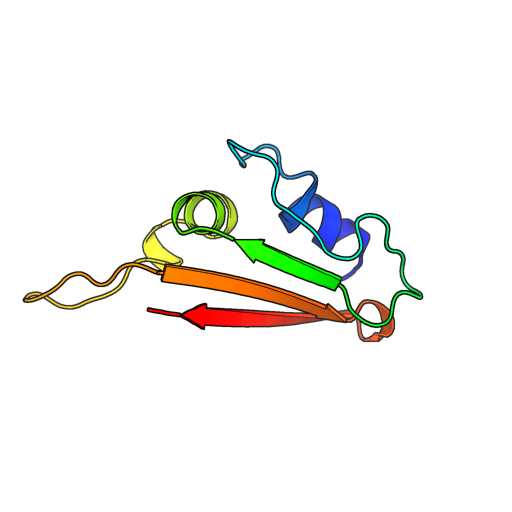SSS--TT-S-EEEEEEHHHHHHHH-HHHHEEE-SS-EEE--EEEEEEEGGGTEEEEEEE-

Organism: NCBI:txid1507867